Protein AF-A0A946JVP5-F1 (afdb_monomer)

Foldseek 3Di:
DVVVLVVVQPDDVVLVVVLVVLLVVLVVVLVPDDPQLVVLCPVLVVLSVLQNCLSRPVVVDGPDRRDPVNSVVSSCVSVDPPD

pLDDT: mean 76.93, std 16.78, range [39.69, 92.56]

Structure (mmCIF, N/CA/C/O backbone):
data_AF-A0A946JVP5-F1
#
_entry.id   AF-A0A946JVP5-F1
#
loop_
_atom_site.group_PDB
_atom_site.id
_atom_site.type_symbol
_atom_site.label_atom_id
_atom_site.label_alt_id
_atom_site.label_comp_id
_atom_site.label_asym_id
_atom_site.label_entity_id
_atom_site.label_seq_id
_atom_site.pdbx_PDB_ins_code
_atom_site.Cartn_x
_atom_site.Cartn_y
_atom_site.Cartn_z
_atom_site.occupancy
_atom_site.B_iso_or_equiv
_atom_site.auth_seq_id
_atom_site.auth_comp_id
_atom_site.auth_asym_id
_atom_site.auth_atom_id
_atom_site.pdbx_PDB_model_num
ATOM 1 N N . GLY A 1 1 ? -3.558 -15.490 -16.365 1.00 39.69 1 GLY A N 1
ATOM 2 C CA . GLY A 1 1 ? -3.724 -14.299 -15.501 1.00 39.69 1 GLY A CA 1
ATOM 3 C C . GLY A 1 1 ? -2.473 -14.103 -14.672 1.00 39.69 1 GLY A C 1
ATOM 4 O O . GLY A 1 1 ? -1.921 -15.115 -14.285 1.00 39.69 1 GLY A O 1
ATOM 5 N N . ILE A 1 2 ? -2.014 -12.854 -14.494 1.00 46.72 2 ILE A N 1
ATOM 6 C CA . ILE A 1 2 ? -0.862 -12.331 -13.704 1.00 46.72 2 ILE A CA 1
ATOM 7 C C . ILE A 1 2 ? 0.441 -13.166 -13.680 1.00 46.72 2 ILE A C 1
ATOM 9 O O . ILE A 1 2 ? 1.467 -12.635 -14.084 1.00 46.72 2 ILE A O 1
ATOM 13 N N . ALA A 1 3 ? 0.418 -14.449 -13.314 1.00 44.16 3 ALA A N 1
ATOM 14 C CA . ALA A 1 3 ? 1.532 -15.391 -13.456 1.00 44.16 3 ALA A CA 1
ATOM 15 C C . ALA A 1 3 ? 2.117 -15.425 -14.884 1.00 44.16 3 ALA A C 1
ATOM 17 O O . ALA A 1 3 ? 3.324 -15.490 -15.058 1.00 44.16 3 ALA A O 1
ATOM 18 N N . HIS A 1 4 ? 1.277 -15.267 -15.914 1.00 40.91 4 HIS A N 1
ATOM 19 C CA . HIS A 1 4 ? 1.722 -15.228 -17.316 1.00 40.91 4 HIS A CA 1
ATOM 20 C C . HIS A 1 4 ? 2.304 -13.864 -17.753 1.00 4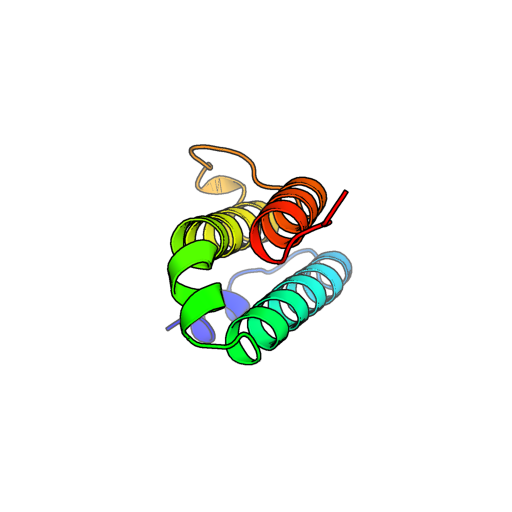0.91 4 HIS A C 1
ATOM 22 O O . HIS A 1 4 ? 2.850 -13.746 -18.842 1.00 40.91 4 HIS A O 1
ATOM 28 N N . ARG A 1 5 ? 2.182 -12.808 -16.931 1.00 51.31 5 ARG A N 1
ATOM 29 C CA . ARG A 1 5 ? 2.782 -11.489 -17.225 1.00 51.31 5 ARG A CA 1
ATOM 30 C C . ARG A 1 5 ? 4.224 -11.373 -16.717 1.00 51.31 5 ARG A C 1
ATOM 32 O O . ARG A 1 5 ? 4.949 -10.518 -17.208 1.00 51.31 5 ARG A O 1
ATOM 39 N N . LEU A 1 6 ? 4.633 -12.252 -15.797 1.00 50.03 6 LEU A N 1
ATOM 40 C CA . LEU A 1 6 ? 5.998 -12.326 -15.260 1.00 50.03 6 LEU A CA 1
ATOM 41 C C . LEU A 1 6 ? 7.020 -12.810 -16.302 1.00 50.03 6 LEU A C 1
ATOM 43 O O . LEU A 1 6 ? 8.182 -12.438 -16.235 1.00 50.03 6 LEU A O 1
ATOM 47 N N . GLU A 1 7 ? 6.590 -13.576 -17.305 1.00 43.72 7 GLU A N 1
ATOM 48 C CA . GLU A 1 7 ? 7.475 -14.128 -18.343 1.00 43.72 7 GLU A CA 1
ATOM 49 C C . GLU A 1 7 ? 7.956 -13.071 -19.357 1.00 43.72 7 GLU A C 1
ATOM 51 O O . GLU A 1 7 ? 8.957 -13.267 -20.042 1.00 43.72 7 GLU A O 1
ATOM 56 N N . LYS A 1 8 ? 7.277 -11.917 -19.442 1.00 46.25 8 LYS A N 1
ATOM 57 C CA . LYS A 1 8 ? 7.568 -10.872 -20.440 1.00 46.25 8 LYS A CA 1
ATOM 58 C C . LYS A 1 8 ? 8.438 -9.717 -19.924 1.00 46.25 8 LYS A C 1
ATOM 60 O O . LYS A 1 8 ? 8.695 -8.783 -20.680 1.00 46.25 8 LYS A O 1
ATOM 65 N N . LEU A 1 9 ? 8.896 -9.775 -18.671 1.00 49.09 9 LEU A N 1
ATOM 66 C CA . LEU A 1 9 ? 9.753 -8.768 -18.029 1.00 49.09 9 LEU A CA 1
ATOM 67 C C . LEU A 1 9 ? 11.233 -9.166 -18.112 1.00 49.09 9 LEU A C 1
ATOM 69 O O . LEU A 1 9 ? 11.951 -9.257 -17.120 1.00 49.09 9 LEU A O 1
ATOM 73 N N . GLY A 1 10 ? 11.699 -9.427 -19.332 1.00 48.12 10 GLY A N 1
ATOM 74 C CA . GLY A 1 10 ? 13.121 -9.586 -19.607 1.00 48.12 10 GLY A CA 1
ATOM 75 C C . GLY A 1 10 ? 13.855 -8.260 -19.405 1.00 48.12 10 GLY A C 1
ATOM 76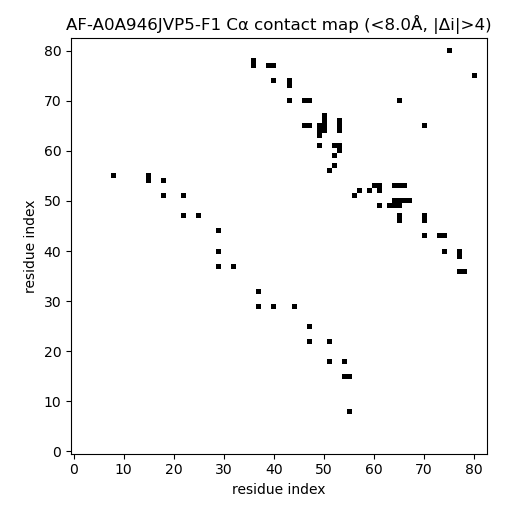 O O . GLY A 1 10 ? 13.960 -7.479 -20.345 1.00 48.12 10 GLY A O 1
ATOM 77 N N . GLY A 1 11 ? 14.362 -8.020 -18.192 1.00 49.72 11 GLY A N 1
ATOM 78 C CA . GLY A 1 11 ? 15.387 -7.005 -17.934 1.00 49.72 11 GLY A CA 1
ATOM 79 C C . GLY A 1 11 ? 15.232 -6.195 -16.644 1.00 49.72 11 GLY A C 1
ATOM 80 O O . GLY A 1 11 ? 15.001 -4.998 -16.747 1.00 49.72 11 GLY A O 1
ATOM 81 N N . ASN A 1 12 ? 15.370 -6.823 -15.463 1.00 49.38 12 ASN A N 1
ATOM 82 C CA . ASN A 1 12 ? 15.949 -6.279 -14.205 1.00 49.38 12 ASN A CA 1
ATOM 83 C C . ASN A 1 12 ? 15.644 -7.202 -12.993 1.00 49.38 12 ASN A C 1
ATOM 85 O O . ASN A 1 12 ? 14.970 -6.821 -12.040 1.00 49.38 12 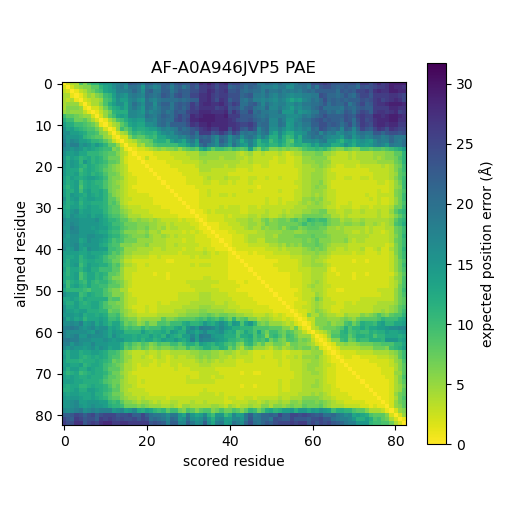ASN A O 1
ATOM 89 N N . VAL A 1 13 ? 16.189 -8.425 -13.004 1.00 50.66 13 VAL A N 1
ATOM 90 C CA . VAL A 1 13 ? 15.877 -9.507 -12.038 1.00 50.66 13 VAL A CA 1
ATOM 91 C C . VAL A 1 13 ? 16.037 -9.112 -10.555 1.00 50.66 13 VAL A C 1
ATOM 93 O O . VAL A 1 13 ? 15.268 -9.575 -9.713 1.00 50.66 13 VAL A O 1
ATOM 96 N N . GLU A 1 14 ? 16.997 -8.249 -10.210 1.00 49.34 14 GLU A N 1
ATOM 97 C CA . GLU A 1 14 ? 17.252 -7.865 -8.810 1.00 49.34 14 GLU A CA 1
ATOM 98 C C . GLU A 1 14 ? 16.216 -6.871 -8.257 1.00 49.34 14 GLU A C 1
ATOM 100 O O . GLU A 1 14 ? 15.734 -7.038 -7.135 1.00 49.34 14 GLU A O 1
ATOM 105 N N . ASN A 1 15 ? 15.816 -5.876 -9.060 1.00 55.94 15 ASN A N 1
ATOM 106 C CA . ASN A 1 15 ? 14.758 -4.928 -8.688 1.00 55.94 15 ASN A CA 1
ATOM 107 C C . ASN A 1 15 ? 13.373 -5.594 -8.700 1.00 55.94 15 ASN A C 1
ATOM 109 O O . ASN A 1 15 ? 12.522 -5.266 -7.870 1.00 55.94 15 ASN A O 1
ATOM 113 N N . ASP A 1 16 ? 13.166 -6.570 -9.589 1.00 64.12 16 ASP A N 1
ATOM 114 C CA . ASP A 1 16 ? 11.932 -7.351 -9.659 1.00 64.12 16 ASP A CA 1
ATOM 115 C C . ASP A 1 16 ? 11.707 -8.194 -8.397 1.00 64.12 16 ASP A C 1
ATOM 117 O O . ASP A 1 16 ? 10.602 -8.201 -7.857 1.00 64.12 16 ASP A O 1
ATOM 121 N N . SER A 1 17 ? 12.743 -8.854 -7.865 1.00 74.81 17 SER A N 1
ATOM 122 C CA . SER A 1 17 ? 12.608 -9.696 -6.665 1.00 74.81 17 SER A CA 1
ATOM 123 C C . SER A 1 17 ? 12.181 -8.890 -5.430 1.00 74.81 17 SER A C 1
ATOM 125 O O . SER A 1 17 ? 11.218 -9.248 -4.746 1.00 74.81 17 SER A O 1
ATOM 127 N N . ALA A 1 18 ? 12.833 -7.747 -5.184 1.00 81.00 18 ALA A N 1
ATOM 128 C CA . ALA A 1 18 ? 12.487 -6.863 -4.071 1.00 81.00 18 ALA A CA 1
ATOM 129 C C . ALA A 1 18 ? 11.079 -6.259 -4.229 1.00 81.00 18 ALA A C 1
ATOM 131 O O . ALA A 1 18 ? 10.308 -6.221 -3.267 1.00 81.00 18 ALA A O 1
ATOM 132 N N . GLY A 1 19 ? 10.707 -5.845 -5.446 1.00 82.75 19 GLY A N 1
ATOM 133 C CA . GLY A 1 19 ? 9.367 -5.338 -5.749 1.00 82.75 19 GLY A CA 1
ATOM 134 C C . GLY A 1 19 ? 8.276 -6.392 -5.542 1.00 82.75 19 GLY A C 1
ATOM 135 O O . GLY A 1 19 ? 7.248 -6.112 -4.921 1.00 82.75 19 GLY A O 1
ATOM 136 N N . VAL A 1 20 ? 8.511 -7.627 -5.998 1.00 82.69 20 VAL A N 1
ATOM 137 C CA . VAL A 1 20 ? 7.596 -8.762 -5.797 1.00 82.69 20 VAL A CA 1
ATOM 138 C C . VAL A 1 20 ? 7.446 -9.072 -4.309 1.00 82.69 20 VAL A C 1
ATOM 140 O O . VAL A 1 20 ? 6.320 -9.227 -3.829 1.00 82.69 20 VAL A O 1
ATOM 143 N N . GLN A 1 21 ? 8.552 -9.103 -3.561 1.00 86.88 21 GLN A N 1
ATOM 144 C CA . GLN A 1 21 ? 8.525 -9.345 -2.121 1.00 86.88 21 GLN A CA 1
ATOM 145 C C . GLN A 1 21 ? 7.762 -8.241 -1.372 1.00 86.88 21 GLN A C 1
ATOM 147 O O . GLN A 1 21 ? 6.961 -8.546 -0.487 1.00 86.88 21 GLN A O 1
ATOM 152 N N . ALA A 1 22 ? 7.977 -6.968 -1.716 1.00 88.31 22 ALA A N 1
ATOM 153 C CA . ALA A 1 22 ? 7.277 -5.843 -1.097 1.00 88.31 22 ALA A CA 1
ATOM 154 C C . ALA A 1 22 ? 5.763 -5.920 -1.343 1.00 88.31 22 ALA A C 1
ATOM 156 O O . ALA A 1 22 ? 4.966 -5.828 -0.409 1.00 88.31 22 ALA A O 1
ATOM 157 N N . VAL A 1 23 ? 5.351 -6.162 -2.591 1.00 88.81 23 VAL A N 1
ATOM 158 C CA . VAL A 1 23 ? 3.935 -6.324 -2.953 1.00 88.81 23 VAL A CA 1
ATOM 159 C C . VAL A 1 23 ? 3.306 -7.507 -2.216 1.00 88.81 23 VAL A C 1
ATOM 161 O O . VAL A 1 23 ? 2.205 -7.372 -1.681 1.00 88.81 23 VAL A O 1
ATOM 164 N N . GLY A 1 24 ? 4.001 -8.646 -2.152 1.00 88.75 24 GLY A N 1
ATOM 165 C CA . GLY A 1 24 ? 3.527 -9.835 -1.442 1.00 88.75 24 GLY A CA 1
ATOM 166 C C . GLY A 1 24 ? 3.321 -9.590 0.054 1.00 88.75 24 GLY A C 1
ATOM 167 O O . GLY A 1 24 ? 2.302 -9.995 0.611 1.00 88.75 24 GLY A O 1
ATOM 168 N N . GLN A 1 25 ? 4.236 -8.862 0.702 1.00 91.06 25 GLN A N 1
ATOM 169 C CA . GLN A 1 25 ? 4.092 -8.483 2.111 1.00 91.06 25 GLN A CA 1
ATOM 170 C C . GLN A 1 25 ? 2.855 -7.610 2.355 1.00 91.06 25 GLN A C 1
ATOM 172 O O . GLN A 1 25 ? 2.108 -7.858 3.302 1.00 91.06 25 GLN A O 1
ATOM 177 N N . TRP A 1 26 ? 2.606 -6.612 1.503 1.00 92.56 26 TRP A N 1
ATOM 178 C CA . TRP A 1 26 ? 1.419 -5.759 1.621 1.00 92.56 26 TRP A CA 1
ATOM 179 C C . TRP A 1 26 ? 0.118 -6.525 1.394 1.00 92.56 26 TRP A C 1
ATOM 181 O O . TRP A 1 26 ? -0.855 -6.296 2.110 1.00 92.56 26 TRP A O 1
ATOM 191 N N . TRP A 1 27 ? 0.116 -7.462 0.445 1.00 89.50 27 TRP A N 1
ATOM 192 C CA . TRP A 1 27 ? -1.033 -8.326 0.196 1.00 89.50 27 TRP A CA 1
ATOM 193 C C . TRP A 1 27 ? -1.357 -9.204 1.405 1.00 89.50 27 TRP A C 1
ATOM 195 O O . TRP A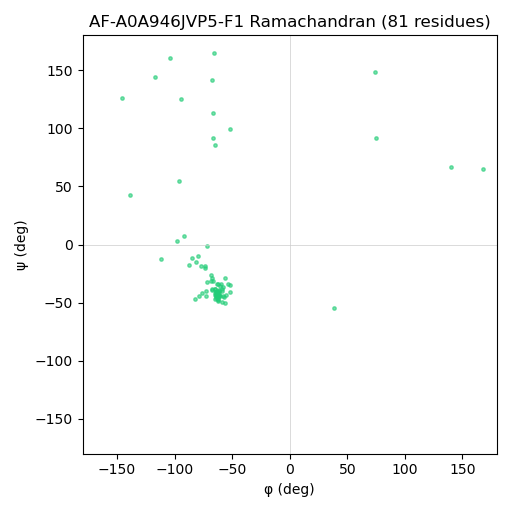 1 27 ? -2.488 -9.211 1.879 1.00 89.50 27 TRP A O 1
ATOM 205 N N . SER A 1 28 ? -0.339 -9.861 1.965 1.00 90.81 28 SER A N 1
ATOM 206 C CA . SER A 1 28 ? -0.496 -10.708 3.148 1.00 90.81 28 SER A CA 1
ATOM 207 C C . SER A 1 28 ? -1.045 -9.929 4.347 1.00 90.81 28 SER A C 1
ATOM 209 O O . SER A 1 28 ? -1.914 -10.423 5.060 1.00 90.81 28 SER A O 1
ATOM 211 N N . ARG A 1 29 ? -0.596 -8.682 4.552 1.00 91.06 29 ARG A N 1
ATOM 212 C CA . ARG A 1 29 ? -1.137 -7.804 5.603 1.00 91.06 29 ARG A CA 1
ATOM 213 C C . ARG A 1 29 ? -2.604 -7.457 5.369 1.00 91.06 29 ARG A C 1
ATOM 215 O O . ARG A 1 29 ? -3.386 -7.519 6.309 1.00 91.06 29 ARG A O 1
ATOM 222 N N . TYR A 1 30 ? -2.978 -7.115 4.136 1.00 89.38 30 TYR A N 1
ATOM 223 C CA . TYR A 1 30 ? -4.371 -6.843 3.770 1.00 89.38 30 TYR A CA 1
ATOM 224 C C . TYR A 1 30 ? -5.273 -8.069 3.990 1.00 89.38 30 TYR A C 1
ATOM 226 O O . TYR A 1 30 ? -6.379 -7.943 4.512 1.00 89.38 30 TYR A O 1
ATOM 234 N N . GLU A 1 31 ? -4.787 -9.270 3.668 1.00 88.81 31 GLU A N 1
ATOM 235 C CA . GLU A 1 31 ? -5.514 -10.518 3.925 1.00 88.81 31 GLU A CA 1
ATOM 236 C C . GLU A 1 31 ? -5.656 -10.834 5.419 1.00 88.81 31 GLU A C 1
ATOM 238 O O . GLU A 1 31 ? -6.637 -11.456 5.813 1.00 88.81 31 GLU A O 1
ATOM 243 N N . GLN A 1 32 ? -4.722 -10.393 6.257 1.00 90.94 32 GLN A N 1
ATOM 244 C CA . GLN A 1 32 ? -4.788 -10.581 7.709 1.00 90.94 32 GLN A CA 1
ATOM 245 C C . GLN A 1 32 ? -5.615 -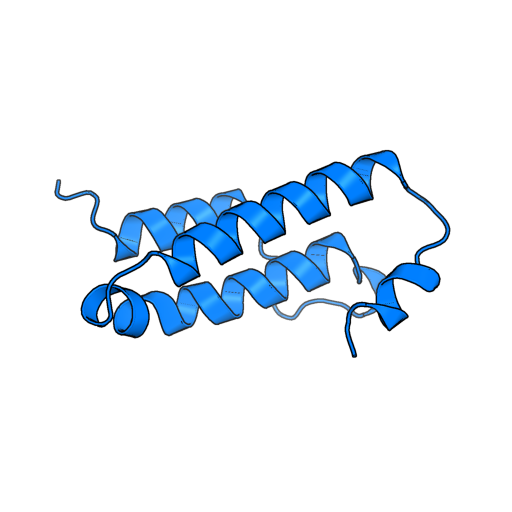9.510 8.437 1.00 90.94 32 GLN A C 1
ATOM 247 O O . GLN A 1 32 ? -5.895 -9.679 9.622 1.00 90.94 32 GLN A O 1
ATOM 252 N N . ALA A 1 33 ? -5.987 -8.415 7.768 1.00 89.00 33 ALA A N 1
ATOM 253 C CA . ALA A 1 33 ? -6.849 -7.396 8.356 1.00 89.00 33 ALA A CA 1
ATOM 254 C C . ALA A 1 33 ? -8.264 -7.950 8.596 1.00 89.00 33 ALA A C 1
ATOM 256 O O . ALA A 1 33 ? -8.784 -8.711 7.776 1.00 89.00 33 ALA A O 1
ATOM 257 N N . ASP A 1 34 ? -8.873 -7.553 9.714 1.00 89.88 34 ASP A N 1
ATOM 258 C CA . ASP A 1 34 ? -10.270 -7.849 10.034 1.00 89.88 34 ASP A CA 1
ATOM 259 C C . ASP A 1 34 ? -11.237 -7.153 9.058 1.00 89.88 34 ASP A C 1
ATOM 261 O O . ASP A 1 34 ? -10.847 -6.244 8.319 1.00 89.88 34 ASP A O 1
ATOM 265 N N . ASP A 1 35 ? -12.501 -7.580 9.045 1.00 86.56 35 ASP A N 1
ATOM 266 C CA . ASP A 1 35 ? -13.492 -7.079 8.087 1.00 86.56 35 ASP A CA 1
ATOM 267 C C . ASP A 1 35 ? -13.742 -5.563 8.224 1.00 86.56 35 ASP A C 1
ATOM 269 O O . ASP A 1 35 ? -13.790 -4.868 7.209 1.00 86.56 35 ASP A O 1
ATOM 273 N N . GLU A 1 36 ? -13.782 -5.020 9.449 1.00 85.38 36 GLU A N 1
ATOM 274 C CA . GLU A 1 36 ? -13.969 -3.577 9.685 1.00 85.38 36 GLU A CA 1
ATOM 275 C C . GLU A 1 36 ? -12.789 -2.757 9.130 1.00 85.38 36 GLU A C 1
ATOM 277 O O . GLU A 1 36 ? -12.964 -1.696 8.520 1.00 85.38 36 GLU A O 1
ATOM 282 N N . SER A 1 37 ? -11.565 -3.253 9.316 1.00 86.12 37 SER A N 1
ATOM 283 C CA . SER A 1 37 ? -10.365 -2.660 8.727 1.00 86.12 37 SER A CA 1
ATOM 284 C C . SER A 1 37 ? -10.349 -2.798 7.203 1.00 86.12 37 SER A C 1
ATOM 286 O O . SER A 1 37 ? -9.957 -1.857 6.512 1.00 86.12 37 SER A O 1
ATOM 288 N N . ARG A 1 38 ? -10.796 -3.931 6.646 1.00 84.88 38 ARG A N 1
ATOM 289 C CA . ARG A 1 38 ? -10.831 -4.166 5.191 1.00 84.88 38 ARG A CA 1
ATOM 290 C C . ARG A 1 38 ? -11.754 -3.205 4.458 1.00 84.88 38 ARG A C 1
ATOM 292 O O . ARG A 1 38 ? -11.350 -2.706 3.408 1.00 84.88 38 ARG A O 1
ATOM 299 N N . GLU A 1 39 ? -12.922 -2.895 5.018 1.00 86.44 39 GLU A N 1
ATOM 300 C CA . GLU A 1 39 ? -13.823 -1.872 4.466 1.00 86.44 39 GLU A CA 1
ATOM 301 C C . GLU A 1 39 ? -13.131 -0.502 4.389 1.00 86.44 39 GLU A C 1
ATOM 303 O O . GLU A 1 39 ? -13.243 0.225 3.404 1.00 86.44 39 GLU A O 1
ATOM 308 N N . LYS A 1 40 ? -12.316 -0.161 5.391 1.00 87.25 40 LYS A N 1
ATOM 309 C CA . LYS A 1 40 ? -11.543 1.091 5.403 1.00 87.25 40 LYS A CA 1
ATOM 310 C C . LYS A 1 40 ? -10.307 1.038 4.490 1.00 87.25 40 LYS A C 1
ATOM 312 O O . LYS A 1 40 ? -9.771 2.082 4.116 1.00 87.25 40 LYS A O 1
ATOM 317 N N . LEU A 1 41 ? -9.850 -0.158 4.112 1.00 90.00 41 LEU A N 1
ATOM 318 C CA . LEU A 1 41 ? -8.688 -0.404 3.251 1.00 90.00 41 LEU A CA 1
ATOM 319 C C . LEU A 1 41 ? -9.042 -0.520 1.758 1.00 90.00 41 LEU A C 1
ATOM 321 O O . LEU A 1 41 ? -8.151 -0.811 0.960 1.00 90.00 41 LEU A O 1
ATOM 325 N N . GLU A 1 42 ? -10.279 -0.253 1.327 1.00 88.62 42 GLU A N 1
ATOM 326 C CA . GLU A 1 42 ? -10.629 -0.274 -0.106 1.00 88.62 42 GLU A CA 1
ATOM 327 C C . GLU A 1 42 ? -9.732 0.654 -0.941 1.00 88.62 42 GLU A C 1
ATOM 329 O O . GLU A 1 42 ? -9.196 0.269 -1.983 1.00 88.62 42 GLU A O 1
ATOM 334 N N . LYS A 1 43 ? -9.474 1.868 -0.446 1.00 89.00 43 LYS A N 1
ATOM 335 C CA . LYS A 1 43 ? -8.549 2.802 -1.101 1.00 89.00 43 LYS A CA 1
ATOM 336 C C . LYS A 1 43 ? -7.111 2.280 -1.112 1.00 89.00 43 LYS A C 1
ATOM 338 O O . LYS A 1 43 ? -6.408 2.422 -2.113 1.00 89.00 43 LYS A O 1
ATOM 343 N N . PHE A 1 44 ? -6.677 1.637 -0.029 1.00 91.38 44 PHE A N 1
ATOM 344 C CA . PHE A 1 44 ? -5.367 0.993 0.038 1.00 91.38 44 PHE A CA 1
ATOM 345 C C . PHE A 1 44 ? -5.245 -0.135 -0.999 1.00 91.38 44 PHE A C 1
ATOM 347 O O . PHE A 1 44 ? -4.217 -0.243 -1.670 1.00 91.38 44 PHE A O 1
ATOM 354 N N . ARG A 1 45 ? -6.304 -0.932 -1.190 1.00 90.56 45 ARG A N 1
ATOM 355 C CA . ARG A 1 45 ? -6.349 -2.018 -2.176 1.00 90.56 45 ARG A CA 1
ATOM 356 C C . ARG A 1 45 ? -6.094 -1.500 -3.591 1.00 90.56 45 ARG A C 1
ATOM 358 O O . ARG A 1 45 ? -5.281 -2.109 -4.285 1.00 90.56 45 ARG A O 1
ATOM 365 N N . TRP A 1 46 ? -6.706 -0.376 -3.969 1.00 90.69 46 TRP A N 1
ATOM 366 C CA . TRP A 1 46 ? -6.451 0.310 -5.242 1.00 90.69 46 TRP A CA 1
ATOM 367 C C . TRP A 1 46 ? -5.019 0.846 -5.345 1.00 90.69 46 TRP A C 1
ATOM 369 O O . TRP A 1 46 ? -4.335 0.621 -6.342 1.00 90.69 46 TRP A O 1
ATOM 379 N N . MET A 1 47 ? -4.519 1.503 -4.293 1.00 91.25 47 MET A N 1
ATOM 380 C CA . MET A 1 47 ? -3.140 2.007 -4.263 1.00 91.25 47 MET A CA 1
ATOM 381 C C . MET A 1 47 ? -2.100 0.888 -4.423 1.00 91.25 47 MET A C 1
ATOM 383 O O . MET A 1 47 ? -1.052 1.108 -5.030 1.00 91.25 47 MET A O 1
ATOM 387 N N . LEU A 1 48 ? -2.376 -0.313 -3.907 1.00 90.19 48 LEU A N 1
ATOM 388 C CA . LEU A 1 48 ? -1.483 -1.464 -4.041 1.00 90.19 48 LEU A CA 1
ATOM 389 C C . LEU A 1 48 ? -1.381 -1.935 -5.499 1.00 90.19 48 LEU A C 1
ATOM 391 O O . LEU A 1 48 ? -0.325 -2.402 -5.921 1.00 90.19 48 LEU A O 1
ATOM 395 N N . GLU A 1 49 ? -2.441 -1.779 -6.293 1.00 88.62 49 GLU A N 1
ATOM 396 C CA . GLU A 1 49 ? -2.415 -2.085 -7.729 1.00 88.62 49 GLU A CA 1
ATOM 397 C C . GLU A 1 49 ? -1.624 -1.042 -8.509 1.00 88.62 49 GLU A C 1
ATOM 399 O O . GLU A 1 49 ? -0.744 -1.410 -9.287 1.00 88.62 49 GLU A O 1
ATOM 404 N N . GLU A 1 50 ? -1.834 0.242 -8.219 1.00 88.75 50 GLU A N 1
ATOM 405 C CA . GLU A 1 50 ? -1.051 1.327 -8.820 1.00 88.75 50 GLU A CA 1
ATOM 406 C C . GLU A 1 50 ? 0.446 1.210 -8.485 1.00 88.75 50 GLU A C 1
ATOM 408 O O . GLU A 1 50 ? 1.297 1.480 -9.334 1.00 88.75 50 GLU A O 1
ATOM 413 N N . TYR A 1 51 ? 0.797 0.750 -7.277 1.00 88.50 51 TYR A N 1
ATOM 414 C CA . TYR A 1 51 ? 2.190 0.475 -6.905 1.00 88.50 51 TYR A CA 1
ATOM 415 C C . TYR A 1 51 ? 2.790 -0.653 -7.748 1.00 88.50 51 TYR A C 1
ATOM 417 O O . TYR A 1 51 ? 3.896 -0.516 -8.263 1.00 88.50 51 TYR A O 1
ATOM 425 N N . ARG A 1 52 ? 2.047 -1.744 -7.971 1.00 85.19 52 ARG A N 1
ATOM 426 C CA . ARG A 1 52 ? 2.486 -2.839 -8.852 1.00 85.19 52 ARG A CA 1
ATOM 427 C C . ARG A 1 52 ? 2.687 -2.364 -10.286 1.00 85.19 52 ARG A C 1
ATOM 429 O O . ARG A 1 52 ? 3.679 -2.725 -10.908 1.00 85.19 52 ARG A O 1
ATOM 436 N N . ILE A 1 53 ? 1.775 -1.549 -10.812 1.00 81.81 53 ILE A N 1
ATOM 437 C CA . ILE A 1 53 ? 1.910 -0.976 -12.158 1.00 81.81 53 ILE A CA 1
ATOM 438 C C . ILE A 1 53 ? 3.133 -0.050 -12.212 1.00 81.81 53 ILE A C 1
ATOM 440 O O . ILE A 1 53 ? 3.915 -0.128 -13.155 1.00 81.81 53 ILE A O 1
ATOM 444 N N . SE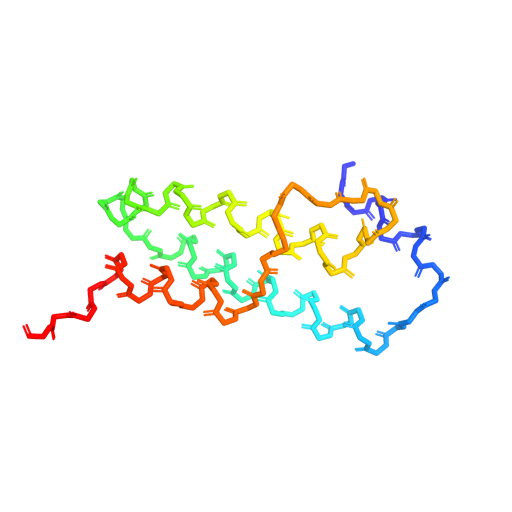R A 1 54 ? 3.359 0.754 -11.169 1.00 82.88 54 SER A N 1
ATOM 445 C CA . SER A 1 54 ? 4.538 1.623 -11.053 1.00 82.88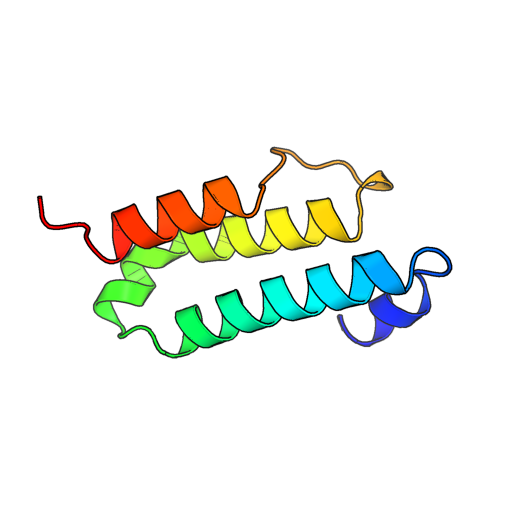 54 SER A CA 1
ATOM 446 C C . SER A 1 54 ? 5.857 0.839 -11.014 1.00 82.88 54 SER A C 1
ATOM 448 O O . SER A 1 54 ? 6.858 1.326 -11.533 1.00 82.88 54 SER A O 1
ATOM 450 N N . LEU A 1 55 ? 5.866 -0.360 -10.418 1.00 80.19 55 LEU A N 1
ATOM 451 C CA . LEU A 1 55 ? 7.044 -1.231 -10.343 1.00 80.19 55 LEU A CA 1
ATOM 452 C C . LEU A 1 55 ? 7.304 -1.998 -11.646 1.00 80.19 55 LEU A C 1
ATOM 454 O O . LEU A 1 55 ? 8.443 -2.066 -12.092 1.00 80.19 55 LEU A O 1
ATOM 458 N N . PHE A 1 56 ? 6.263 -2.568 -12.256 1.00 77.62 56 PHE A N 1
ATOM 459 C CA . PHE A 1 56 ? 6.416 -3.573 -13.319 1.00 77.62 56 PHE A CA 1
ATOM 460 C C . PHE A 1 56 ? 5.973 -3.097 -14.707 1.00 77.62 56 PHE A C 1
ATOM 462 O O . PHE A 1 56 ? 6.210 -3.773 -15.702 1.00 77.62 56 PHE A O 1
ATOM 469 N N . ALA A 1 57 ? 5.277 -1.965 -14.805 1.00 77.56 57 ALA A N 1
ATOM 470 C CA . ALA A 1 57 ? 4.623 -1.516 -16.032 1.00 77.56 57 ALA A CA 1
ATOM 471 C C . ALA A 1 57 ? 4.788 -0.006 -16.261 1.00 77.56 57 ALA A C 1
ATOM 473 O O . ALA A 1 57 ? 3.861 0.679 -16.690 1.00 77.56 57 ALA A O 1
ATOM 474 N N . GLN A 1 58 ? 5.998 0.512 -16.024 1.00 69.88 58 GLN A N 1
ATOM 475 C CA . GLN A 1 58 ? 6.329 1.936 -16.178 1.00 69.88 58 GLN A CA 1
ATOM 476 C C . GLN A 1 58 ? 6.023 2.491 -17.580 1.00 69.88 58 GLN A C 1
ATOM 478 O O . GLN A 1 58 ? 5.688 3.665 -17.717 1.00 69.88 58 GLN A O 1
ATOM 483 N N . SER A 1 59 ? 6.086 1.649 -18.617 1.00 72.62 59 SER A N 1
ATOM 484 C CA . SER A 1 59 ? 5.788 2.022 -20.005 1.00 72.62 59 SER A CA 1
ATOM 485 C C . SER A 1 59 ? 4.300 2.234 -20.300 1.00 72.62 59 SER A C 1
ATOM 487 O O . SER A 1 59 ? 3.973 2.898 -21.278 1.00 72.62 59 SER A O 1
ATOM 489 N N . ILE A 1 60 ? 3.400 1.689 -19.474 1.00 69.75 60 ILE A N 1
ATOM 490 C CA . ILE A 1 60 ? 1.942 1.805 -19.656 1.00 69.75 60 ILE A CA 1
ATOM 491 C C . ILE A 1 60 ? 1.429 3.154 -19.115 1.00 69.75 60 ILE A C 1
ATOM 493 O O . ILE A 1 60 ? 0.340 3.595 -19.476 1.00 69.75 60 ILE A O 1
ATOM 497 N N . GLY A 1 61 ? 2.251 3.856 -18.323 1.00 58.25 61 GLY A N 1
ATOM 498 C CA . GLY A 1 61 ? 1.866 5.079 -17.627 1.00 58.25 61 GLY A CA 1
ATOM 499 C C . GLY A 1 61 ? 0.961 4.781 -16.428 1.00 58.25 61 GLY A C 1
ATOM 500 O O . GLY A 1 61 ? 0.198 3.818 -16.422 1.00 58.25 61 GLY A O 1
ATOM 501 N N . THR A 1 62 ? 1.059 5.600 -15.384 1.00 63.34 62 THR A N 1
ATOM 502 C CA . THR A 1 62 ? 0.161 5.540 -14.220 1.00 63.34 62 THR A CA 1
ATOM 503 C C . THR A 1 62 ? -0.617 6.839 -14.136 1.00 63.34 62 THR A C 1
ATOM 505 O O . THR A 1 62 ? -0.086 7.906 -14.450 1.00 63.34 62 THR A O 1
ATOM 508 N N . THR A 1 63 ? -1.878 6.772 -13.709 1.00 68.56 63 THR A N 1
ATOM 509 C CA . THR A 1 63 ? -2.653 7.991 -13.443 1.00 68.56 63 THR A CA 1
ATOM 510 C C . THR A 1 63 ? -2.089 8.716 -12.219 1.00 68.56 63 THR A C 1
ATOM 512 O O . THR A 1 63 ? -2.094 9.945 -12.173 1.00 68.56 63 THR A O 1
ATOM 515 N N . MET A 1 64 ? -1.538 7.973 -11.251 1.00 68.81 64 MET A N 1
ATOM 516 C CA . MET A 1 64 ? -0.751 8.521 -10.150 1.00 68.81 64 MET A CA 1
ATOM 517 C C . MET A 1 64 ? 0.377 7.559 -9.757 1.00 68.81 64 MET A C 1
ATOM 519 O O . MET A 1 64 ? 0.088 6.424 -9.382 1.00 68.81 64 MET A O 1
ATOM 523 N N . PRO A 1 65 ? 1.648 7.998 -9.721 1.00 75.94 65 PRO A N 1
ATOM 524 C CA . PRO A 1 65 ? 2.720 7.151 -9.222 1.00 75.94 65 PRO A CA 1
ATOM 525 C C . PRO A 1 65 ? 2.519 6.900 -7.722 1.00 75.94 65 PRO A C 1
ATOM 527 O O . PRO A 1 65 ? 2.609 7.817 -6.890 1.00 75.94 65 PRO A O 1
ATOM 530 N N . VAL A 1 66 ? 2.236 5.647 -7.366 1.00 86.81 66 VAL A N 1
ATOM 531 C CA . VAL A 1 66 ? 2.194 5.197 -5.974 1.00 86.81 66 VAL A CA 1
ATOM 532 C C . VAL A 1 66 ? 3.550 4.606 -5.631 1.00 86.81 66 VAL A C 1
ATOM 534 O O . VAL A 1 66 ? 4.042 3.714 -6.309 1.00 86.81 66 VAL A O 1
ATOM 537 N N . SER A 1 67 ? 4.159 5.114 -4.563 1.00 88.94 67 SER A N 1
ATOM 538 C CA . SER A 1 67 ? 5.362 4.537 -3.970 1.00 88.94 67 SER A CA 1
ATOM 539 C C . SER A 1 67 ? 5.018 3.786 -2.691 1.00 88.94 67 SER A C 1
ATOM 541 O O . SER A 1 67 ? 4.002 4.067 -2.048 1.00 88.94 67 SER A O 1
ATOM 543 N N . GLU A 1 68 ? 5.912 2.896 -2.264 1.00 89.50 68 GLU A N 1
ATOM 544 C CA . GLU A 1 68 ? 5.783 2.176 -0.995 1.00 89.50 68 GLU A CA 1
ATOM 545 C C . GLU A 1 68 ? 5.533 3.124 0.188 1.00 89.50 68 GLU A C 1
ATOM 547 O O . GLU A 1 68 ? 4.652 2.893 1.007 1.00 89.50 68 GLU A O 1
ATOM 552 N N . LYS A 1 69 ? 6.213 4.275 0.228 1.00 90.12 69 LYS A N 1
ATOM 553 C CA . LYS A 1 69 ? 6.011 5.293 1.270 1.00 90.12 69 LYS A CA 1
ATOM 554 C C . LYS A 1 69 ? 4.565 5.805 1.340 1.00 90.12 69 LYS A C 1
ATOM 556 O O . LYS A 1 69 ? 4.074 6.106 2.428 1.00 90.12 69 LYS A O 1
ATOM 561 N N . ARG A 1 70 ? 3.887 5.940 0.192 1.00 91.38 70 ARG A N 1
ATOM 562 C CA . ARG A 1 70 ? 2.475 6.355 0.139 1.00 91.38 70 ARG A CA 1
ATOM 563 C C . ARG A 1 70 ? 1.554 5.236 0.620 1.00 91.38 70 ARG A C 1
ATOM 565 O O . ARG A 1 70 ? 0.632 5.532 1.372 1.00 91.38 70 ARG A O 1
ATOM 572 N N . LEU A 1 71 ? 1.841 3.986 0.246 1.00 92.31 71 LEU A N 1
ATOM 573 C CA . LEU A 1 71 ? 1.133 2.808 0.758 1.00 92.31 71 LEU A CA 1
ATOM 574 C C . LEU A 1 71 ? 1.239 2.701 2.278 1.00 92.31 71 LEU A C 1
ATOM 576 O O . LEU A 1 71 ? 0.216 2.594 2.945 1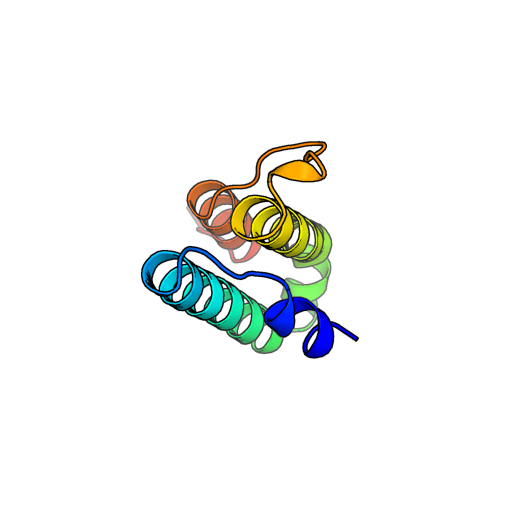.00 92.31 71 LEU A O 1
ATOM 580 N N . THR A 1 72 ? 2.449 2.819 2.832 1.00 92.12 72 THR A N 1
ATOM 581 C CA . THR A 1 72 ? 2.668 2.784 4.284 1.00 92.12 72 THR A CA 1
ATOM 582 C C . THR A 1 72 ? 1.859 3.857 4.997 1.00 92.12 72 THR A C 1
ATOM 584 O O . THR A 1 72 ? 1.207 3.570 5.994 1.00 92.12 72 THR A O 1
ATOM 587 N N . LYS A 1 73 ? 1.860 5.092 4.482 1.00 91.50 73 LYS A N 1
ATOM 588 C CA . LYS A 1 73 ? 1.112 6.196 5.096 1.00 91.50 73 LYS A CA 1
ATOM 589 C C . LYS A 1 73 ? -0.397 5.944 5.091 1.00 91.50 73 LYS A C 1
ATOM 591 O O . LYS A 1 73 ? -1.051 6.232 6.088 1.00 91.50 73 LYS A O 1
ATOM 596 N N . GLU A 1 74 ? -0.939 5.433 3.988 1.00 91.81 74 GLU A N 1
ATOM 597 C CA . GLU A 1 74 ? -2.362 5.094 3.899 1.00 91.81 74 GLU A CA 1
ATOM 598 C C . GLU A 1 74 ? -2.713 3.961 4.869 1.00 91.81 74 GLU A C 1
ATOM 600 O O . GLU A 1 74 ? -3.657 4.087 5.645 1.00 91.81 74 GLU A O 1
ATOM 605 N N . TRP A 1 75 ? -1.899 2.902 4.895 1.00 92.00 75 TRP A N 1
ATOM 606 C CA . TRP A 1 75 ? -2.057 1.788 5.826 1.00 92.00 75 TRP A CA 1
ATOM 607 C C . TRP A 1 75 ? -2.060 2.255 7.286 1.00 92.00 75 TRP A C 1
ATOM 609 O O . TRP A 1 75 ? -2.971 1.928 8.036 1.00 92.00 75 TRP A O 1
ATOM 619 N N . GLU A 1 76 ? -1.079 3.067 7.695 1.00 91.25 76 GLU A N 1
ATOM 620 C CA . GLU A 1 76 ? -1.011 3.630 9.052 1.00 91.25 76 GLU 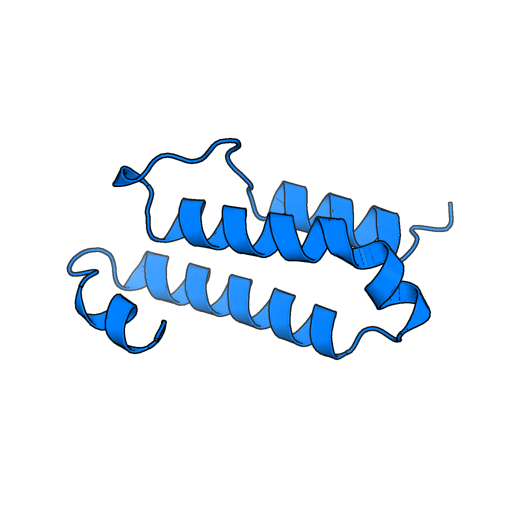A CA 1
ATOM 621 C C . GLU A 1 76 ? -2.191 4.557 9.380 1.00 91.25 76 GLU A C 1
ATOM 623 O O . GLU A 1 76 ? -2.620 4.629 10.533 1.00 91.25 76 GLU A O 1
ATOM 628 N N . SER A 1 77 ? -2.704 5.288 8.386 1.00 89.81 77 SER A N 1
ATOM 629 C CA . SER A 1 77 ? -3.870 6.159 8.556 1.00 89.81 77 SER A CA 1
ATOM 630 C C . SER A 1 77 ? -5.138 5.353 8.825 1.00 89.81 77 SER A C 1
ATOM 632 O O . SER A 1 77 ? -5.961 5.779 9.630 1.00 89.81 77 SER A O 1
ATOM 634 N N . VAL A 1 78 ? -5.294 4.208 8.157 1.00 88.31 78 VAL A N 1
ATOM 635 C CA . VAL A 1 78 ? -6.478 3.348 8.271 1.00 88.31 78 VAL A CA 1
ATOM 636 C C . VAL A 1 78 ? -6.405 2.443 9.499 1.00 88.31 78 VAL A C 1
ATOM 638 O O . VAL A 1 78 ? -7.349 2.406 10.283 1.00 88.31 78 VAL A O 1
ATOM 641 N N . MET A 1 79 ? -5.266 1.780 9.719 1.00 85.19 79 MET A N 1
ATOM 642 C CA . MET A 1 79 ? -5.045 0.896 10.874 1.00 85.19 79 MET A CA 1
ATOM 643 C C . MET A 1 79 ? -4.886 1.660 12.197 1.00 85.19 79 MET A C 1
ATOM 645 O O . MET A 1 79 ? -4.724 1.058 13.254 1.00 85.19 79 MET A O 1
ATOM 649 N N . GLY A 1 80 ? -4.931 2.991 12.145 1.00 76.56 80 GLY A N 1
ATOM 650 C CA . GLY A 1 80 ? -4.919 3.854 13.308 1.00 76.56 80 GLY A CA 1
ATOM 651 C C . GLY A 1 80 ? -3.543 3.955 13.956 1.00 76.56 80 GLY A C 1
ATOM 652 O O . GLY A 1 80 ? -3.254 3.299 14.955 1.00 76.56 80 GLY A O 1
ATOM 653 N N . LYS A 1 81 ? -2.754 4.951 13.543 1.00 57.22 81 LYS A N 1
ATOM 654 C CA . LYS A 1 81 ? -2.030 5.733 14.554 1.00 57.22 81 LYS A CA 1
ATOM 655 C C . LYS A 1 81 ? -3.081 6.459 15.397 1.00 57.22 81 LYS A C 1
ATOM 657 O O . LYS A 1 81 ? -3.423 7.602 15.103 1.00 57.22 81 LYS A O 1
ATOM 662 N N . ARG A 1 82 ? -3.604 5.785 16.433 1.00 50.12 82 ARG A N 1
ATOM 663 C CA . ARG A 1 82 ? -4.148 6.469 17.615 1.00 50.12 82 ARG A CA 1
ATOM 664 C C . ARG A 1 82 ? -3.045 7.420 18.086 1.00 50.12 82 ARG A C 1
ATOM 666 O O . ARG A 1 82 ? -2.051 6.972 18.653 1.00 50.12 82 ARG A O 1
ATOM 673 N N . ARG A 1 83 ? -3.160 8.694 17.721 1.00 47.53 83 ARG A N 1
ATOM 674 C CA . ARG A 1 83 ? -2.527 9.775 18.469 1.00 47.53 83 ARG A CA 1
ATOM 675 C C . ARG A 1 83 ? -3.334 10.016 19.730 1.00 47.53 83 ARG A C 1
ATOM 677 O O . ARG A 1 83 ? -4.571 9.850 19.651 1.00 47.53 83 ARG A O 1
#

Solvent-accessible surface area (backbone atoms only — not comparable to full-atom values): 5081 Å² total; per-residue (Å²): 117,72,76,70,59,63,78,73,64,86,82,53,72,71,64,49,52,56,51,51,52,52,53,51,53,55,50,55,51,59,72,70,46,52,71,78,55,43,69,64,34,53,65,52,57,54,46,54,50,39,27,50,38,52,73,77,36,66,90,77,62,67,99,57,86,38,49,70,72,56,51,51,52,49,49,44,64,64,76,52,71,80,122

Sequence (83 aa):
GIAHRLEKLGGNVENDSAGVQAVGQWWSRYEQADDESREKLEKFRWMLEEYRISLFAQSIGTTMPVSEKRLTKEWESVMGKRR

Radius of gyration: 13.88 Å; Cα contacts (8 Å, |Δi|>4): 43; chains: 1; bounding box: 31×25×39 Å

Secondary structure (DSSP, 8-state):
-GGGGGGG--S-HHHHHHHHHHHHHHHHHHHHS-HHHHHHTHHHHHHHHHHHHHHH-GGG--SS---HHHHHHHHHHHTT---

Mean predicted aligned error: 8.39 Å